Protein AF-A0A2T1CS08-F1 (afdb_monomer)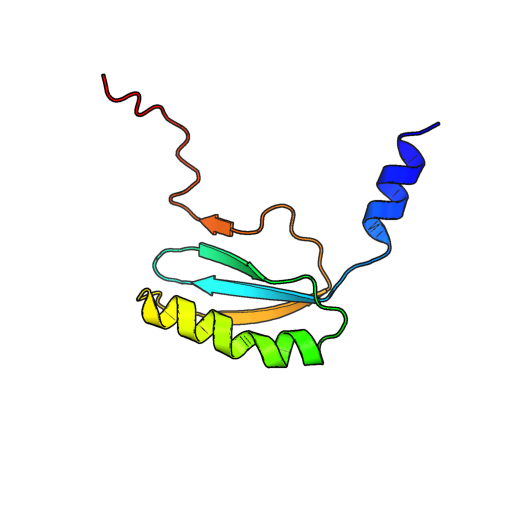

Foldseek 3Di:
DPPPVVVVVVPDDQAKWKWKAFPVQGKTATDDRDRDPVVRVVCVVVVVVVCVVVVTHPIDIDIDRDDDPDRMDGPVVPDPDDDPPD

Secondary structure (DSSP, 8-state):
--HHHHHHHTTS--EEEEEEEETBTTEEEEEEEESSHHHHHHHHHHHHHHHHHTT-BS-EEEEEEE--S-SEEETTT---------

Nearest PDB structures (foldseek):
  5ig9-assembly1_B  TM=3.213E-01  e=7.659E+00  Microcystis aeruginosa MRC

Structure (mmCIF, N/CA/C/O backbone):
data_AF-A0A2T1CS08-F1
#
_entry.id   AF-A0A2T1CS08-F1
#
loop_
_atom_site.group_PDB
_atom_site.id
_atom_site.type_symbol
_atom_site.label_atom_id
_atom_site.label_alt_id
_atom_site.label_comp_id
_atom_site.label_asym_id
_atom_site.label_entity_id
_atom_site.label_seq_id
_atom_site.pdbx_PDB_ins_code
_atom_site.Cartn_x
_atom_site.Cartn_y
_atom_site.Cartn_z
_atom_site.occupancy
_atom_site.B_iso_or_equiv
_atom_site.auth_seq_id
_atom_site.auth_comp_id
_atom_site.auth_asym_id
_atom_site.auth_atom_id
_atom_site.pdbx_PDB_model_num
ATOM 1 N N . MET A 1 1 ? -12.898 -9.807 -35.050 1.00 50.16 1 MET A N 1
ATOM 2 C CA . MET A 1 1 ? -11.670 -10.296 -34.378 1.00 50.16 1 MET A CA 1
ATOM 3 C C . MET A 1 1 ? -10.923 -9.169 -33.644 1.00 50.16 1 MET A C 1
ATOM 5 O O . MET A 1 1 ? -9.719 -9.043 -33.798 1.00 50.16 1 MET A O 1
ATOM 9 N N . LYS A 1 2 ? -11.608 -8.324 -32.856 1.00 53.50 2 LYS A N 1
ATOM 10 C CA . LYS A 1 2 ? -10.961 -7.246 -32.075 1.00 53.50 2 LYS A CA 1
ATOM 11 C C . LYS A 1 2 ? -11.049 -7.455 -30.560 1.00 53.50 2 LYS A C 1
ATOM 13 O O . LYS A 1 2 ? -10.282 -6.845 -29.843 1.00 53.50 2 LYS A O 1
ATOM 18 N N . ASN A 1 3 ? -11.910 -8.361 -30.095 1.00 56.69 3 ASN A N 1
ATOM 19 C CA . ASN A 1 3 ? -12.226 -8.488 -28.669 1.00 56.69 3 ASN A CA 1
ATOM 20 C C . ASN A 1 3 ? -11.377 -9.564 -27.970 1.00 56.69 3 ASN A C 1
ATOM 22 O O . ASN A 1 3 ? -11.157 -9.489 -26.773 1.00 56.69 3 ASN A O 1
ATOM 26 N N . PHE A 1 4 ? -10.864 -10.548 -28.715 1.00 60.47 4 PHE A N 1
ATOM 27 C CA . PHE A 1 4 ? -10.075 -11.645 -28.141 1.00 60.47 4 PHE A CA 1
ATOM 28 C C . PHE A 1 4 ? -8.628 -11.233 -27.824 1.00 60.47 4 PHE A C 1
ATOM 30 O O . PHE A 1 4 ? -8.079 -11.625 -26.801 1.00 60.47 4 PHE A O 1
ATOM 37 N N . LEU A 1 5 ? -8.023 -10.395 -28.675 1.00 61.50 5 LEU A N 1
ATOM 38 C CA . LEU A 1 5 ? -6.666 -9.888 -28.452 1.00 61.50 5 LEU A CA 1
ATOM 39 C C . LEU A 1 5 ? -6.620 -8.937 -27.249 1.00 61.50 5 LEU A C 1
ATOM 41 O O . LEU A 1 5 ? -5.695 -9.022 -26.451 1.00 61.50 5 LEU A O 1
ATOM 45 N N . THR A 1 6 ? -7.635 -8.088 -27.070 1.00 58.56 6 THR A N 1
ATOM 46 C CA . THR A 1 6 ? -7.707 -7.146 -25.942 1.00 58.56 6 THR A CA 1
ATOM 47 C C . THR A 1 6 ? -7.768 -7.861 -24.591 1.00 58.56 6 THR A C 1
ATOM 49 O O . THR A 1 6 ? -7.088 -7.451 -23.655 1.00 58.56 6 THR A O 1
ATOM 52 N N . GLU A 1 7 ? -8.510 -8.967 -24.501 1.00 58.22 7 GLU A N 1
ATOM 53 C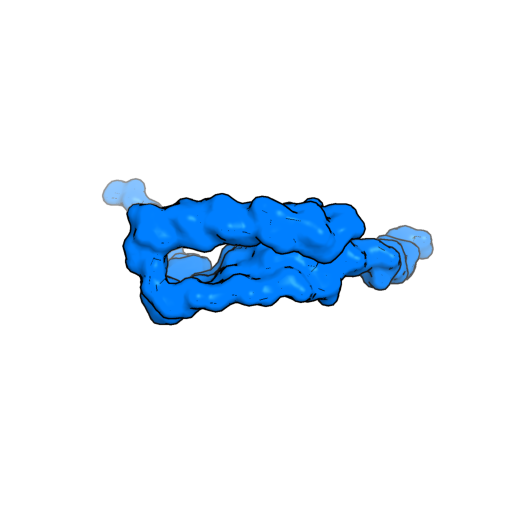 CA . GLU A 1 7 ? -8.572 -9.794 -23.288 1.00 58.22 7 GLU A CA 1
ATOM 54 C C . GLU A 1 7 ? -7.276 -10.596 -23.050 1.00 58.22 7 GLU A C 1
ATOM 56 O O . GLU A 1 7 ? -6.887 -10.814 -21.905 1.00 58.22 7 GLU A O 1
ATOM 61 N N . LEU A 1 8 ? -6.539 -10.971 -24.105 1.00 57.19 8 LEU A N 1
ATOM 62 C CA . LEU A 1 8 ? -5.217 -11.597 -23.959 1.00 57.19 8 LEU A CA 1
ATOM 63 C C . LEU A 1 8 ? -4.143 -10.604 -23.480 1.00 57.19 8 LEU A C 1
ATOM 65 O O . LEU A 1 8 ? -3.336 -10.952 -22.621 1.00 57.19 8 LEU A O 1
ATOM 69 N N . PHE A 1 9 ? -4.137 -9.366 -23.990 1.00 55.09 9 PHE A N 1
ATOM 70 C CA . PHE A 1 9 ? -3.154 -8.342 -23.604 1.00 55.09 9 PHE A CA 1
ATOM 71 C C . PHE A 1 9 ? -3.400 -7.736 -22.219 1.00 55.09 9 PHE A C 1
ATOM 73 O O . PHE A 1 9 ? -2.441 -7.279 -21.598 1.00 55.09 9 PHE A O 1
ATOM 80 N N . LYS A 1 10 ? -4.632 -7.795 -21.688 1.00 54.53 10 LYS A N 1
ATOM 81 C CA . LYS A 1 10 ? -4.906 -7.464 -20.276 1.00 54.53 10 LYS A CA 1
ATOM 82 C C . LYS A 1 10 ? -4.036 -8.276 -19.307 1.00 54.53 10 LYS A C 1
ATOM 84 O O . LYS A 1 10 ? -3.685 -7.778 -18.251 1.00 54.53 10 LYS A O 1
ATOM 89 N N . ASN A 1 11 ? -3.634 -9.491 -19.681 1.00 53.31 11 ASN A N 1
ATOM 90 C CA . ASN A 1 11 ? -3.005 -10.447 -18.768 1.00 53.31 11 ASN A CA 1
ATOM 91 C C . ASN A 1 11 ? -1.465 -10.466 -18.780 1.00 53.31 11 ASN A C 1
ATOM 93 O O . ASN A 1 11 ? -0.874 -11.277 -18.071 1.00 53.31 11 ASN A O 1
ATOM 97 N N . ILE A 1 12 ? -0.787 -9.625 -19.575 1.00 60.12 12 ILE A N 1
ATOM 98 C CA . ILE A 1 12 ? 0.652 -9.830 -19.854 1.00 60.12 12 ILE A CA 1
ATOM 99 C C . ILE A 1 12 ? 1.583 -8.874 -19.087 1.00 60.12 12 ILE A C 1
ATOM 101 O O . ILE A 1 12 ? 2.775 -9.154 -18.978 1.00 60.12 12 ILE A O 1
ATOM 105 N N . VAL A 1 13 ? 1.081 -7.809 -18.451 1.00 62.91 13 VAL A N 1
ATOM 106 C CA . VAL A 1 13 ? 1.939 -6.923 -17.640 1.00 62.91 13 VAL A CA 1
ATOM 107 C C . VAL A 1 13 ? 1.343 -6.701 -16.252 1.00 62.91 13 VAL A C 1
ATOM 109 O O . VAL A 1 13 ? 0.794 -5.644 -15.950 1.00 62.91 13 VAL A O 1
ATOM 112 N N . GLN A 1 14 ? 1.465 -7.709 -15.382 1.00 68.75 14 GLN A N 1
ATOM 113 C CA . GLN A 1 14 ? 1.267 -7.495 -13.947 1.00 68.75 14 GLN A CA 1
ATOM 114 C C . GLN A 1 14 ? 2.408 -6.621 -13.418 1.00 68.75 14 GLN A C 1
ATOM 116 O O . GLN A 1 14 ? 3.558 -7.059 -13.326 1.00 68.75 14 GLN A O 1
ATOM 121 N N . GLN A 1 15 ? 2.073 -5.376 -13.099 1.00 90.56 15 GLN A N 1
ATOM 122 C CA . GLN A 1 15 ? 2.977 -4.416 -12.473 1.00 90.56 15 GLN A CA 1
ATOM 123 C C . GLN A 1 15 ? 2.926 -4.575 -10.952 1.00 90.56 15 GLN A C 1
ATOM 125 O O . GLN A 1 15 ? 2.062 -5.274 -10.415 1.00 90.56 15 GLN A O 1
ATOM 130 N N . TYR A 1 16 ? 3.879 -3.968 -10.254 1.00 95.88 16 TYR A N 1
ATOM 131 C CA . TYR A 1 16 ? 3.850 -3.957 -8.798 1.00 95.88 16 TYR A CA 1
ATOM 132 C C . TYR A 1 16 ? 2.853 -2.909 -8.316 1.00 95.88 16 TYR A C 1
ATOM 134 O O . TYR A 1 16 ? 2.861 -1.778 -8.788 1.00 95.88 16 TYR A O 1
ATOM 142 N N . TRP A 1 17 ? 2.015 -3.290 -7.366 1.00 97.62 17 TRP A N 1
ATOM 143 C CA . TRP A 1 17 ? 1.090 -2.408 -6.671 1.00 97.62 17 TRP A CA 1
ATOM 144 C C . TRP A 1 17 ? 1.302 -2.563 -5.173 1.00 97.62 17 TRP A C 1
ATOM 146 O O . TRP A 1 17 ? 1.659 -3.646 -4.702 1.00 97.62 17 TRP A O 1
ATOM 156 N N . ILE A 1 18 ? 1.078 -1.482 -4.441 1.00 98.31 18 ILE A N 1
ATOM 157 C CA . ILE A 1 18 ? 1.038 -1.477 -2.983 1.00 98.31 18 ILE A CA 1
ATOM 158 C C . ILE A 1 18 ? -0.435 -1.586 -2.604 1.00 98.31 18 ILE A C 1
ATOM 160 O O . ILE A 1 18 ? -1.204 -0.670 -2.882 1.00 98.31 18 ILE A O 1
ATOM 164 N N . GLU A 1 19 ? -0.836 -2.710 -2.023 1.00 98.12 19 GLU A N 1
ATOM 165 C CA . GLU A 1 19 ? -2.127 -2.829 -1.352 1.00 98.12 19 GLU A CA 1
ATOM 166 C C . GLU A 1 19 ? -1.974 -2.321 0.076 1.00 98.12 19 GLU A C 1
ATOM 168 O O . GLU A 1 19 ? -1.131 -2.824 0.818 1.00 98.12 19 GLU A O 1
ATOM 173 N N . VAL A 1 20 ? -2.787 -1.343 0.460 1.00 98.19 20 VAL A N 1
ATOM 174 C CA . VAL A 1 20 ? -2.838 -0.815 1.819 1.00 98.19 20 VAL A CA 1
ATOM 175 C C . VAL A 1 20 ? -4.230 -1.035 2.387 1.00 98.19 20 VAL A C 1
ATOM 177 O O . VAL A 1 20 ? -5.209 -0.552 1.830 1.00 98.19 20 VAL A O 1
ATOM 180 N N . THR A 1 21 ? -4.332 -1.757 3.499 1.00 98.06 21 THR A N 1
ATOM 181 C CA . THR A 1 21 ? -5.599 -1.974 4.208 1.00 98.06 21 THR A CA 1
ATOM 182 C C . THR A 1 21 ? -5.637 -1.165 5.490 1.00 98.06 21 THR A C 1
ATOM 184 O O . THR A 1 21 ? -4.658 -1.177 6.239 1.00 98.06 21 THR A O 1
ATOM 187 N N . THR A 1 22 ? -6.771 -0.546 5.790 1.00 97.94 22 THR A N 1
ATOM 188 C CA . THR A 1 22 ? -7.028 0.174 7.042 1.00 97.94 22 THR A CA 1
ATOM 189 C C . THR A 1 22 ? -8.141 -0.518 7.824 1.00 97.94 22 THR A C 1
ATOM 191 O O . THR A 1 22 ? -9.098 -1.027 7.251 1.00 97.94 22 THR A O 1
ATOM 194 N N . ALA A 1 23 ? -8.032 -0.551 9.152 1.00 96.62 23 ALA A N 1
ATOM 195 C CA . ALA A 1 23 ? -9.076 -1.071 10.034 1.00 96.62 23 ALA A CA 1
ATOM 196 C C . ALA A 1 23 ? -10.156 -0.022 10.346 1.00 96.62 23 ALA A C 1
ATOM 198 O O . ALA A 1 23 ? -11.311 -0.377 10.585 1.00 96.62 23 ALA A O 1
ATOM 199 N N . LYS A 1 24 ? -9.790 1.268 10.383 1.00 95.19 24 LYS A N 1
ATOM 200 C CA . LYS A 1 24 ? -10.739 2.367 10.600 1.00 95.19 24 LYS A CA 1
ATOM 201 C C . LYS A 1 24 ? -10.283 3.649 9.881 1.00 95.19 24 LYS A C 1
ATOM 203 O O . LYS A 1 24 ? -9.223 4.147 10.244 1.00 95.19 24 LYS A O 1
ATOM 208 N N . PRO A 1 25 ? -11.066 4.194 8.930 1.00 94.50 25 PRO A N 1
ATOM 209 C CA . PRO A 1 25 ? -12.186 3.519 8.256 1.00 94.50 25 PRO A CA 1
ATOM 210 C C . PRO A 1 25 ? -11.736 2.189 7.622 1.00 94.50 25 PRO A C 1
ATOM 212 O O . PRO A 1 25 ? -10.542 1.983 7.424 1.00 94.50 25 PRO A O 1
ATOM 215 N N . ASN A 1 26 ? -12.663 1.263 7.368 1.00 95.69 26 ASN A N 1
ATOM 216 C CA . ASN A 1 26 ? -12.339 0.007 6.687 1.00 95.69 26 ASN A CA 1
ATOM 217 C C . ASN A 1 26 ? -12.220 0.268 5.183 1.00 95.69 26 ASN A C 1
ATOM 219 O O . ASN A 1 26 ? -13.230 0.488 4.507 1.00 95.69 26 ASN A O 1
ATOM 223 N N . CYS A 1 27 ? -10.983 0.294 4.694 1.00 96.50 27 CYS A N 1
ATOM 224 C CA . CYS A 1 27 ? -10.666 0.586 3.305 1.00 96.50 27 CYS A CA 1
ATOM 225 C C . CYS A 1 27 ? -9.525 -0.308 2.812 1.00 96.50 27 CYS A C 1
ATOM 227 O O . CYS A 1 27 ? -8.646 -0.717 3.575 1.00 96.50 27 CYS A O 1
ATOM 229 N N . VAL A 1 28 ? -9.513 -0.546 1.505 1.00 97.56 28 VAL A N 1
ATOM 230 C CA . VAL A 1 28 ? -8.396 -1.119 0.757 1.00 97.56 28 VAL A CA 1
ATOM 231 C C . VAL A 1 28 ? -8.014 -0.136 -0.341 1.00 97.56 28 VAL A C 1
ATOM 233 O O . VAL A 1 28 ? -8.852 0.233 -1.163 1.00 97.56 28 VAL A O 1
ATOM 236 N N . TYR A 1 29 ? -6.750 0.267 -0.360 1.00 97.44 29 TYR A N 1
ATOM 237 C CA . TYR A 1 29 ? -6.169 1.164 -1.351 1.00 97.44 29 TYR A CA 1
ATOM 238 C C . TYR A 1 29 ? -5.137 0.417 -2.191 1.00 97.44 29 TYR A C 1
ATOM 240 O O . TYR A 1 29 ? -4.345 -0.356 -1.657 1.00 97.44 29 TYR A O 1
ATOM 248 N N . TYR A 1 30 ? -5.107 0.681 -3.494 1.00 97.62 30 TYR A N 1
ATOM 249 C CA . TYR A 1 30 ? -4.077 0.189 -4.401 1.00 97.62 30 TYR A CA 1
ATOM 250 C C . TYR A 1 30 ? -3.301 1.357 -5.010 1.00 97.62 30 TYR A C 1
ATOM 252 O O . TYR A 1 30 ? -3.833 2.106 -5.829 1.00 97.62 30 TYR A O 1
ATOM 260 N N . PHE A 1 31 ? -2.017 1.471 -4.670 1.00 97.25 31 PHE A N 1
ATOM 261 C CA . PHE A 1 31 ? -1.123 2.499 -5.209 1.00 97.25 31 PHE A CA 1
ATOM 262 C C . PHE A 1 31 ? -0.159 1.912 -6.241 1.00 97.25 31 PHE A C 1
ATOM 264 O O . PHE A 1 31 ? 0.454 0.865 -6.011 1.00 97.25 31 PHE A O 1
ATOM 271 N N . GLY A 1 32 ? -0.029 2.579 -7.388 1.00 94.62 32 GLY A N 1
ATOM 272 C CA . GLY A 1 32 ? 0.788 2.125 -8.510 1.00 94.62 32 GLY A CA 1
ATOM 273 C C . GLY A 1 32 ? 0.216 2.552 -9.869 1.00 94.62 32 GLY A C 1
ATOM 274 O O . GLY A 1 32 ? -0.578 3.493 -9.932 1.00 94.62 32 GLY A O 1
ATOM 275 N N . PRO A 1 33 ? 0.600 1.866 -10.961 1.00 95.00 33 PRO A N 1
ATOM 276 C CA . PRO A 1 33 ? 1.540 0.746 -10.997 1.00 95.00 33 PRO A CA 1
ATOM 277 C C . PRO A 1 33 ? 3.013 1.181 -10.886 1.00 95.00 33 PRO A C 1
ATOM 279 O O . PRO A 1 33 ? 3.396 2.244 -11.363 1.00 95.00 33 PRO A O 1
ATOM 282 N N . PHE A 1 34 ? 3.852 0.309 -10.327 1.00 95.56 34 PHE A N 1
ATOM 283 C CA . PHE A 1 34 ? 5.308 0.453 -10.264 1.00 95.56 34 PHE A CA 1
ATOM 284 C C . PHE A 1 34 ? 6.008 -0.569 -11.159 1.00 95.56 34 PHE A C 1
ATOM 286 O O . PHE A 1 34 ? 5.581 -1.725 -11.287 1.00 95.56 34 PHE A O 1
ATOM 293 N N . SER A 1 35 ? 7.143 -0.165 -11.729 1.00 93.31 35 SER A N 1
ATOM 294 C CA . SER A 1 35 ? 7.930 -1.021 -12.622 1.00 93.31 35 SER A CA 1
ATOM 295 C C . SER A 1 35 ? 8.679 -2.106 -11.850 1.00 93.31 35 SER A C 1
ATOM 297 O O . SER A 1 35 ? 8.901 -3.206 -12.359 1.00 93.31 35 SER A O 1
ATOM 299 N N . THR A 1 36 ? 9.073 -1.820 -10.604 1.00 95.00 36 THR A N 1
ATOM 300 C CA . THR A 1 36 ? 9.821 -2.762 -9.761 1.00 95.00 36 THR A CA 1
ATOM 301 C C . THR A 1 36 ? 9.293 -2.815 -8.330 1.00 95.00 36 THR A C 1
ATOM 303 O O . THR A 1 36 ? 8.777 -1.836 -7.801 1.00 95.00 36 THR A O 1
ATOM 306 N N . TYR A 1 37 ? 9.512 -3.952 -7.662 1.00 96.12 37 TYR A N 1
ATOM 307 C CA . TYR A 1 37 ? 9.221 -4.109 -6.234 1.00 96.12 37 TYR A CA 1
ATOM 308 C C . TYR A 1 37 ? 9.932 -3.051 -5.378 1.00 96.12 37 TYR A C 1
ATOM 310 O O . TYR A 1 37 ? 9.365 -2.531 -4.425 1.00 96.12 37 TYR A O 1
ATOM 318 N N . LYS A 1 38 ? 11.185 -2.725 -5.725 1.00 97.75 38 LYS A N 1
ATOM 319 C CA . LYS A 1 38 ? 12.003 -1.754 -4.988 1.00 97.75 38 LYS A CA 1
ATOM 320 C C . LYS A 1 38 ? 11.427 -0.342 -5.079 1.00 97.75 38 LYS A C 1
ATOM 322 O O . LYS A 1 38 ? 11.438 0.367 -4.084 1.00 97.75 38 LYS A O 1
ATOM 327 N N . GLU A 1 39 ? 10.949 0.048 -6.256 1.00 97.88 39 GLU A N 1
ATOM 328 C CA . GLU A 1 39 ? 10.292 1.338 -6.476 1.00 97.88 39 GLU A CA 1
ATOM 329 C C . GLU A 1 39 ? 9.017 1.450 -5.631 1.00 97.88 39 GLU A C 1
ATOM 331 O O . GLU A 1 39 ? 8.876 2.407 -4.876 1.00 97.88 39 GLU A O 1
ATOM 336 N N . ALA A 1 40 ? 8.167 0.417 -5.658 1.00 97.94 40 ALA A N 1
ATOM 337 C CA . ALA A 1 40 ? 6.977 0.346 -4.814 1.00 97.94 40 ALA A CA 1
ATOM 338 C C . ALA A 1 40 ? 7.329 0.436 -3.319 1.00 97.94 40 ALA A C 1
ATOM 340 O O . ALA A 1 40 ? 6.761 1.243 -2.594 1.00 97.94 40 ALA A O 1
ATOM 341 N N . LYS A 1 41 ? 8.327 -0.328 -2.854 1.00 98.19 41 LYS A N 1
ATOM 342 C CA . LYS A 1 41 ? 8.771 -0.281 -1.452 1.00 98.19 41 LYS A CA 1
ATOM 343 C C . LYS A 1 41 ? 9.402 1.045 -1.036 1.00 98.19 41 LYS A C 1
ATOM 345 O O . LYS A 1 41 ? 9.347 1.376 0.140 1.00 98.19 41 LYS A O 1
ATOM 350 N N . LEU A 1 42 ? 10.005 1.785 -1.964 1.00 98.50 42 LEU A N 1
ATOM 351 C CA . LEU A 1 42 ? 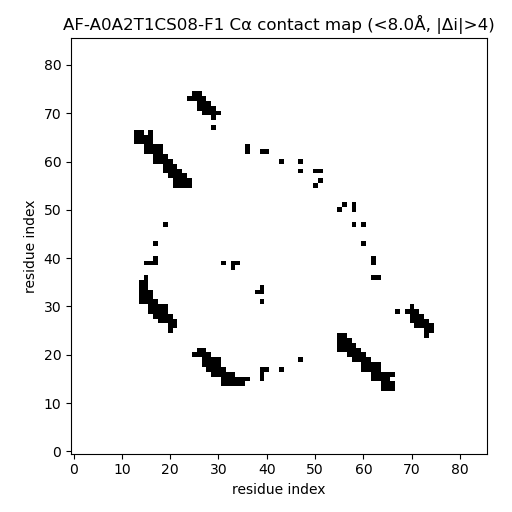10.543 3.113 -1.679 1.00 98.50 42 LEU A CA 1
ATOM 352 C C . LEU A 1 42 ? 9.426 4.158 -1.545 1.00 98.50 42 LEU A C 1
ATOM 354 O O . LEU A 1 42 ? 9.569 5.082 -0.754 1.00 98.50 42 LEU A O 1
ATOM 358 N N . ALA A 1 43 ? 8.335 4.005 -2.301 1.00 98.12 43 ALA A N 1
ATOM 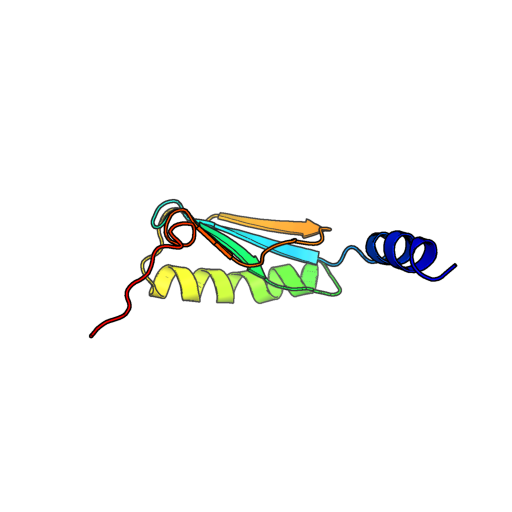359 C CA . ALA A 1 43 ? 7.172 4.891 -2.246 1.00 98.12 43 ALA A CA 1
ATOM 360 C C . ALA A 1 43 ? 6.201 4.558 -1.094 1.00 98.12 43 ALA A C 1
ATOM 362 O O . ALA A 1 43 ? 5.529 5.453 -0.595 1.00 98.12 43 ALA A O 1
ATOM 363 N N . GLU A 1 44 ? 6.146 3.292 -0.658 1.00 98.25 44 GLU A N 1
ATOM 364 C CA . GLU A 1 44 ? 5.239 2.783 0.388 1.00 98.25 44 GLU A CA 1
ATOM 365 C C . GLU A 1 44 ? 5.145 3.653 1.653 1.00 98.25 44 GLU A C 1
ATOM 367 O O . GLU A 1 44 ? 4.015 3.934 2.053 1.00 98.25 44 GLU A O 1
ATOM 372 N N . PRO A 1 45 ? 6.251 4.132 2.260 1.00 98.38 45 PRO A N 1
ATOM 373 C CA . PRO A 1 45 ? 6.165 4.951 3.467 1.00 98.38 45 PRO A CA 1
ATOM 374 C C . PRO A 1 45 ? 5.353 6.237 3.281 1.00 98.38 45 PRO A C 1
ATOM 376 O O . PRO A 1 45 ? 4.598 6.587 4.176 1.00 98.38 45 PRO A O 1
ATOM 379 N N . GLY A 1 46 ? 5.432 6.890 2.115 1.00 98.19 46 GLY A N 1
ATOM 380 C CA . GLY A 1 46 ? 4.690 8.131 1.861 1.00 98.19 46 GLY A CA 1
ATOM 381 C C . GLY A 1 46 ? 3.175 7.925 1.882 1.00 98.19 46 GLY A C 1
ATOM 382 O O . GLY A 1 46 ? 2.454 8.699 2.497 1.00 98.19 46 GLY A O 1
ATOM 383 N N . PHE A 1 47 ? 2.687 6.824 1.300 1.00 97.56 47 PHE A N 1
ATOM 384 C CA . PHE A 1 47 ? 1.257 6.498 1.348 1.00 97.56 47 PHE A CA 1
ATOM 385 C C . PHE A 1 47 ? 0.781 6.138 2.758 1.00 97.56 47 PHE A C 1
ATOM 387 O O . PHE A 1 47 ? -0.364 6.409 3.113 1.00 97.56 47 PHE A O 1
ATOM 394 N N . ILE A 1 48 ? 1.643 5.500 3.557 1.00 97.88 48 ILE A N 1
ATOM 395 C CA . ILE A 1 48 ? 1.333 5.195 4.957 1.00 97.88 48 ILE A CA 1
ATOM 396 C C . ILE A 1 48 ? 1.257 6.495 5.764 1.00 97.88 48 ILE A C 1
ATOM 398 O O . ILE A 1 48 ? 0.276 6.687 6.474 1.00 97.88 48 ILE A O 1
ATOM 402 N N . GLU A 1 49 ? 2.239 7.387 5.619 1.00 98.19 49 GLU A N 1
ATOM 403 C CA . GLU A 1 49 ? 2.286 8.686 6.306 1.00 98.19 49 GLU A CA 1
ATOM 404 C C . GLU A 1 49 ? 1.048 9.539 5.996 1.00 98.19 49 GLU A C 1
ATOM 406 O O . GLU A 1 49 ? 0.439 10.094 6.914 1.00 98.19 49 GLU A O 1
ATOM 411 N N . ASP A 1 50 ? 0.627 9.590 4.729 1.00 97.81 50 ASP A N 1
ATOM 412 C CA . ASP A 1 50 ? -0.586 10.301 4.320 1.00 97.81 50 ASP A CA 1
ATOM 413 C C . ASP A 1 50 ? -1.828 9.730 5.032 1.00 97.81 50 ASP A C 1
ATOM 415 O O . ASP A 1 50 ? -2.580 10.478 5.661 1.00 97.81 50 ASP A O 1
ATOM 419 N N . LEU A 1 51 ? -2.010 8.404 5.032 1.00 97.19 51 LEU A N 1
ATOM 420 C CA . LEU A 1 51 ? -3.144 7.746 5.699 1.00 97.19 51 LEU A CA 1
ATOM 421 C C . LEU A 1 51 ? -3.116 7.917 7.227 1.00 97.19 51 LEU A C 1
ATOM 423 O O . LEU A 1 51 ? -4.162 8.108 7.852 1.00 97.19 51 LEU A O 1
ATOM 427 N N . GLU A 1 52 ? -1.936 7.870 7.845 1.00 97.31 52 GLU A N 1
ATOM 428 C CA . GLU A 1 52 ? -1.768 8.162 9.272 1.00 97.31 52 GLU A CA 1
ATOM 429 C C . GLU A 1 52 ? -2.161 9.612 9.587 1.00 97.31 52 GLU A C 1
ATOM 431 O O . GLU A 1 52 ? -2.856 9.857 10.577 1.00 97.31 52 GLU A O 1
ATOM 436 N N . SER A 1 53 ? -1.792 10.566 8.724 1.00 97.81 53 SER A N 1
ATOM 437 C CA . SER A 1 53 ? -2.160 11.981 8.870 1.00 97.81 53 SER A CA 1
ATOM 438 C C . SER A 1 53 ? -3.672 12.225 8.760 1.00 97.81 53 SER A C 1
ATOM 440 O O . SER A 1 53 ? -4.215 13.117 9.417 1.00 97.81 53 SER A O 1
ATOM 442 N N . GLU A 1 54 ? -4.373 11.372 8.012 1.00 95.75 54 GLU A N 1
ATOM 443 C CA . GLU A 1 54 ? -5.834 11.345 7.897 1.00 95.75 54 GLU A CA 1
ATOM 444 C C . GLU A 1 54 ? -6.523 10.603 9.060 1.00 95.75 54 GLU A C 1
ATOM 446 O O . GLU A 1 54 ? -7.748 10.474 9.091 1.00 95.75 54 GLU A O 1
ATOM 451 N N . ASN A 1 55 ? -5.763 10.179 10.075 1.00 96.44 55 ASN A N 1
ATOM 452 C CA . ASN A 1 55 ? -6.216 9.406 11.235 1.00 96.44 55 ASN A CA 1
ATOM 453 C C . ASN A 1 55 ? -6.725 7.996 10.891 1.00 96.44 55 ASN A C 1
ATOM 455 O O . ASN A 1 55 ? -7.524 7.428 11.650 1.00 96.44 55 ASN A O 1
ATOM 459 N N . ALA A 1 56 ? -6.264 7.401 9.785 1.00 96.88 56 ALA A N 1
ATOM 460 C CA . ALA A 1 56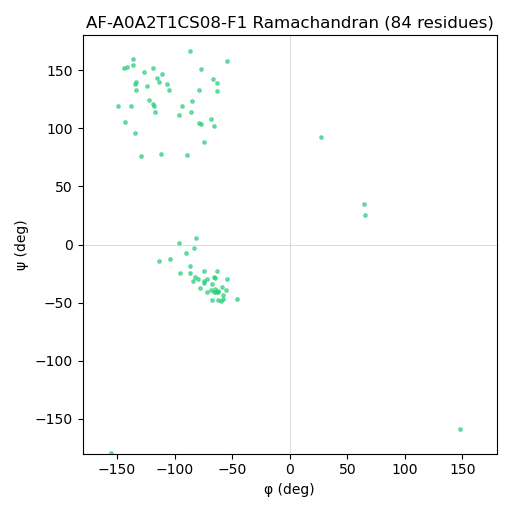 ? -6.536 5.998 9.513 1.00 96.88 56 ALA A CA 1
ATOM 461 C C . ALA A 1 56 ? -5.830 5.103 10.546 1.00 96.88 56 ALA A C 1
ATOM 463 O O . ALA A 1 56 ? -4.713 5.363 10.991 1.00 96.88 56 ALA A O 1
ATOM 464 N N . GLN A 1 57 ? -6.494 4.024 10.953 1.00 97.19 57 GLN A N 1
ATOM 465 C CA . GLN A 1 57 ? -6.012 3.117 11.995 1.00 97.19 57 GLN A CA 1
ATOM 466 C C . GLN A 1 57 ? -5.815 1.708 11.454 1.00 97.19 57 GLN A C 1
ATOM 468 O O . GLN A 1 57 ? -6.535 1.271 10.557 1.00 97.19 57 GLN A O 1
ATOM 473 N N . GLY A 1 58 ? -4.884 0.962 12.054 1.00 97.50 58 GLY A N 1
ATOM 474 C CA . GLY A 1 58 ? -4.634 -0.438 11.702 1.00 97.50 58 GLY A CA 1
ATOM 475 C C . GLY A 1 58 ? -4.115 -0.626 10.276 1.00 97.50 58 GLY A C 1
ATOM 476 O O . GLY A 1 58 ? -4.485 -1.606 9.632 1.00 97.50 58 GLY A O 1
ATOM 477 N N . ILE A 1 59 ? -3.300 0.319 9.794 1.00 98.12 59 ILE A N 1
ATOM 478 C CA . ILE A 1 59 ? -2.712 0.316 8.452 1.00 98.12 59 ILE A CA 1
ATOM 479 C C . ILE A 1 59 ? -1.791 -0.900 8.283 1.00 98.12 59 ILE A C 1
ATOM 481 O O . ILE A 1 59 ? -0.942 -1.184 9.130 1.00 98.12 59 ILE A O 1
ATOM 485 N N . LYS A 1 60 ? -1.951 -1.618 7.173 1.00 98.25 60 LYS A N 1
ATOM 486 C CA . LYS A 1 60 ? -1.040 -2.676 6.719 1.00 98.25 60 LYS A CA 1
ATOM 487 C C . LYS A 1 60 ? -0.777 -2.481 5.240 1.00 98.25 60 LYS A C 1
ATOM 489 O O . LYS A 1 60 ? -1.724 -2.223 4.510 1.00 98.25 60 LYS A O 1
ATOM 494 N N . ALA A 1 61 ? 0.469 -2.649 4.814 1.00 97.75 61 ALA A N 1
ATOM 495 C CA . ALA A 1 61 ? 0.863 -2.514 3.419 1.00 97.75 61 ALA A CA 1
ATOM 496 C C . ALA A 1 61 ? 1.550 -3.787 2.910 1.00 97.75 61 ALA A C 1
ATOM 498 O O . ALA A 1 61 ? 2.420 -4.352 3.578 1.00 97.75 61 ALA A O 1
ATOM 499 N N . GLU A 1 62 ? 1.187 -4.218 1.706 1.00 98.19 62 GLU A N 1
ATOM 500 C CA . GLU A 1 62 ? 1.823 -5.320 0.992 1.00 98.19 62 GLU A CA 1
ATOM 501 C C . GLU A 1 62 ? 2.100 -4.924 -0.460 1.00 98.19 62 GLU A C 1
ATOM 503 O O . GLU A 1 62 ? 1.227 -4.430 -1.170 1.00 98.19 62 GLU A O 1
ATOM 508 N N . VAL A 1 63 ? 3.319 -5.192 -0.936 1.00 97.69 63 VAL A N 1
ATOM 509 C CA . VAL A 1 63 ? 3.661 -5.018 -2.351 1.00 97.69 63 VAL A CA 1
ATOM 510 C C . VAL A 1 63 ? 3.464 -6.337 -3.076 1.00 97.69 63 VAL A C 1
ATOM 512 O O . VAL A 1 63 ? 4.167 -7.310 -2.797 1.00 97.69 63 VAL A O 1
ATOM 515 N N . LYS A 1 64 ? 2.576 -6.354 -4.070 1.00 95.06 64 LYS A N 1
ATOM 516 C CA . LYS A 1 64 ? 2.272 -7.547 -4.868 1.00 95.06 64 LYS A CA 1
ATOM 517 C C . LYS A 1 64 ? 2.191 -7.240 -6.357 1.00 95.06 64 LYS A C 1
ATOM 519 O O . LYS A 1 64 ? 2.016 -6.098 -6.773 1.00 95.06 64 LYS A O 1
ATOM 524 N N . ARG A 1 65 ? 2.343 -8.278 -7.182 1.00 93.81 65 ARG A N 1
ATOM 525 C CA . ARG A 1 65 ? 2.050 -8.195 -8.617 1.00 93.81 65 ARG A CA 1
ATOM 526 C C . ARG A 1 65 ? 0.572 -8.472 -8.828 1.00 93.81 65 ARG A C 1
ATOM 528 O O . ARG A 1 65 ? 0.115 -9.582 -8.572 1.00 93.81 65 ARG A O 1
ATOM 535 N N . CYS A 1 66 ? -0.169 -7.470 -9.274 1.00 91.31 66 CYS A N 1
ATOM 536 C CA . CYS A 1 66 ? -1.593 -7.605 -9.555 1.00 91.31 66 CYS A CA 1
ATOM 537 C C . CYS A 1 66 ? -2.054 -6.562 -10.582 1.00 91.31 66 CYS A C 1
ATOM 539 O O . CYS A 1 66 ? -1.264 -5.770 -11.100 1.00 91.31 66 CYS A O 1
ATOM 541 N N . GLN A 1 67 ? -3.345 -6.602 -10.896 1.00 89.75 67 GLN A N 1
ATOM 542 C CA . GLN A 1 67 ? -4.040 -5.564 -11.642 1.00 89.75 67 GLN A CA 1
ATOM 543 C C . GLN A 1 67 ? -5.359 -5.281 -10.910 1.00 89.75 67 GLN A C 1
ATOM 545 O O . GLN A 1 67 ? -6.317 -6.042 -11.085 1.00 89.75 67 GLN A O 1
ATOM 550 N N . PRO A 1 68 ? -5.401 -4.258 -10.041 1.00 90.38 68 PRO A N 1
ATOM 551 C CA . PRO A 1 68 ? -6.620 -3.920 -9.320 1.00 90.38 68 PRO A CA 1
ATOM 552 C C . PRO A 1 68 ? -7.713 -3.491 -10.306 1.00 90.38 68 PRO A C 1
ATOM 554 O O . PRO A 1 68 ? -7.439 -2.792 -11.281 1.00 90.38 68 PRO A O 1
ATOM 557 N N . GLN A 1 69 ? -8.947 -3.940 -10.064 1.00 90.06 69 GLN A N 1
ATOM 558 C CA . GLN A 1 69 ? -10.121 -3.469 -10.814 1.00 90.06 69 GLN A CA 1
ATOM 559 C C . GLN A 1 69 ? -10.607 -2.113 -10.287 1.00 90.06 69 GLN A C 1
ATOM 561 O O . GLN A 1 69 ? -11.109 -1.297 -11.053 1.00 90.06 69 GLN A O 1
ATOM 566 N N . GLU A 1 70 ? -10.397 -1.867 -8.994 1.00 92.62 70 GLU A N 1
ATOM 567 C CA . GLU A 1 70 ? -10.738 -0.639 -8.282 1.00 92.62 70 GLU A CA 1
ATOM 568 C 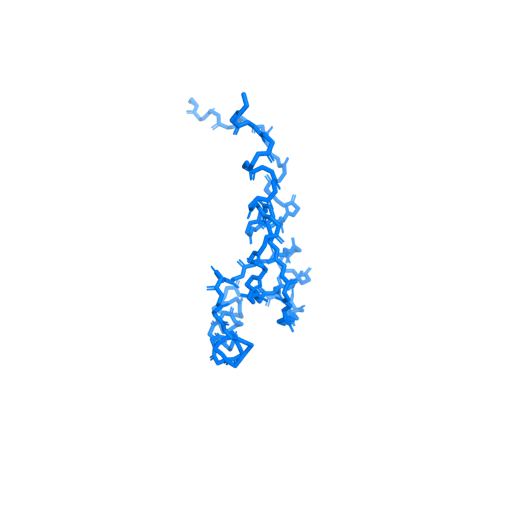C . GLU A 1 70 ? -9.540 -0.213 -7.434 1.00 92.62 70 GLU A C 1
ATOM 570 O O . GLU A 1 70 ? -8.857 -1.058 -6.853 1.00 92.62 70 GLU A O 1
ATOM 575 N N . LEU A 1 71 ? -9.268 1.092 -7.380 1.00 95.19 71 LEU A N 1
ATOM 576 C CA . LEU A 1 71 ? -8.123 1.628 -6.635 1.00 95.19 71 LEU A CA 1
ATOM 577 C C . LEU A 1 71 ? -8.437 1.891 -5.164 1.00 95.19 71 LEU A C 1
ATOM 579 O O . LEU A 1 71 ? -7.526 1.868 -4.343 1.00 95.19 71 LEU A O 1
ATOM 583 N N . THR A 1 72 ? -9.711 2.101 -4.843 1.00 95.38 72 THR A N 1
ATOM 584 C CA . THR A 1 72 ? -10.189 2.339 -3.485 1.00 95.38 72 THR A CA 1
ATOM 585 C C . THR A 1 72 ? -11.467 1.549 -3.291 1.00 95.38 72 THR A C 1
ATOM 587 O O . THR A 1 72 ? -12.446 1.788 -3.990 1.00 95.38 72 THR A O 1
ATOM 590 N N . ILE A 1 73 ? -11.452 0.630 -2.334 1.00 95.31 73 ILE A N 1
ATOM 591 C CA . ILE A 1 73 ? -12.607 -0.172 -1.941 1.00 95.31 73 ILE A CA 1
ATOM 592 C C . ILE A 1 73 ? -12.883 0.171 -0.484 1.00 95.31 73 ILE A C 1
ATOM 594 O O . ILE A 1 73 ? -12.015 -0.029 0.364 1.00 95.31 73 ILE A O 1
ATOM 598 N N . SER A 1 74 ? -14.060 0.703 -0.175 1.00 91.19 74 SER A N 1
ATOM 599 C CA . SER A 1 74 ? -14.436 1.007 1.205 1.00 91.19 74 SER A CA 1
ATOM 600 C C . SER A 1 74 ? -15.913 0.752 1.451 1.00 91.19 74 SER A C 1
ATOM 602 O O . SER A 1 74 ? -16.745 0.883 0.552 1.00 91.19 74 SER A O 1
ATOM 604 N N . ASP A 1 75 ? -16.243 0.435 2.701 1.00 82.69 75 ASP A N 1
ATOM 605 C CA . ASP A 1 75 ? -17.629 0.180 3.105 1.00 82.69 75 ASP A CA 1
ATOM 606 C C . ASP A 1 75 ? -18.524 1.426 2.937 1.00 82.69 75 ASP A C 1
ATOM 608 O O . ASP A 1 75 ? -19.733 1.298 2.791 1.00 82.69 75 ASP A O 1
ATOM 612 N N . GLN A 1 76 ? -17.939 2.630 2.918 1.00 71.31 76 GLN A N 1
ATOM 613 C CA . GLN A 1 76 ? -18.665 3.903 2.792 1.00 71.31 76 GLN A CA 1
ATOM 614 C C . GLN A 1 76 ? -18.935 4.323 1.340 1.00 71.31 76 GLN A C 1
ATOM 616 O O . GLN A 1 76 ? -19.782 5.178 1.104 1.00 71.31 76 GLN A O 1
ATOM 621 N N . LEU A 1 77 ? -18.217 3.760 0.364 1.00 65.00 77 LEU A N 1
ATOM 622 C CA . LEU A 1 77 ? -18.366 4.119 -1.053 1.00 65.00 77 LEU A CA 1
ATOM 623 C C . LEU A 1 77 ? -19.410 3.261 -1.786 1.00 65.00 77 LEU A C 1
ATOM 625 O O . LEU A 1 77 ? -19.755 3.563 -2.926 1.00 65.00 77 LEU A O 1
ATOM 629 N N . ASN A 1 78 ?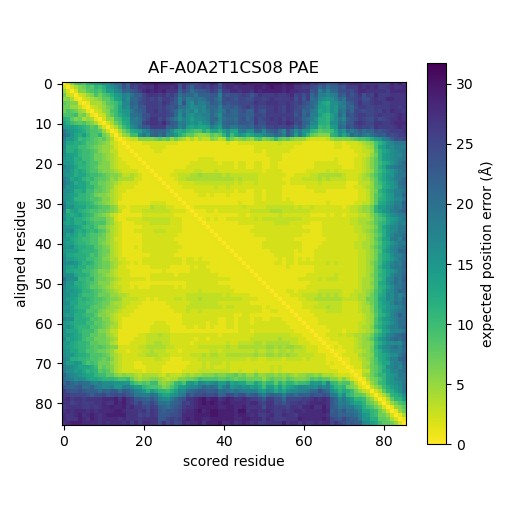 -19.940 2.221 -1.136 1.00 57.91 78 ASN A N 1
ATOM 630 C CA . ASN A 1 78 ? -20.938 1.322 -1.721 1.00 57.91 78 ASN A CA 1
ATOM 631 C C . ASN A 1 78 ? -22.386 1.849 -1.642 1.00 57.91 78 ASN A C 1
ATOM 633 O O . ASN A 1 78 ? -23.284 1.232 -2.218 1.00 57.91 78 ASN A O 1
ATOM 637 N N . ASP A 1 79 ? -22.615 3.008 -1.018 1.00 48.25 79 ASP A N 1
ATOM 638 C CA . ASP A 1 79 ? -23.922 3.668 -0.962 1.00 48.25 79 ASP A CA 1
ATOM 639 C C . ASP A 1 79 ? -24.118 4.612 -2.163 1.00 48.25 79 ASP A C 1
ATOM 641 O O . ASP A 1 79 ? -24.053 5.837 -2.059 1.00 48.25 79 ASP A O 1
ATOM 645 N N . ASN A 1 80 ? -24.411 4.046 -3.337 1.00 57.69 80 ASN A N 1
ATOM 646 C CA . ASN A 1 80 ? -25.108 4.805 -4.375 1.00 57.69 80 ASN A CA 1
ATOM 647 C C . ASN A 1 80 ? -26.588 4.950 -3.976 1.00 57.69 80 ASN A C 1
ATOM 649 O O . ASN A 1 80 ? -27.424 4.140 -4.376 1.00 57.69 80 ASN A O 1
ATOM 653 N N . SER A 1 81 ? -26.925 5.999 -3.224 1.00 49.56 81 SER A N 1
ATOM 654 C CA . SER A 1 81 ? -28.274 6.575 -3.249 1.00 49.56 81 SER A CA 1
ATOM 655 C C . SER A 1 81 ? -28.217 8.096 -3.112 1.00 49.56 81 SER A C 1
ATOM 657 O O . SER A 1 81 ? -27.954 8.622 -2.034 1.00 49.56 81 SER A O 1
ATOM 659 N N . ASP A 1 82 ? -28.456 8.777 -4.232 1.00 52.38 82 ASP A N 1
ATOM 660 C CA . ASP A 1 82 ? -29.199 10.033 -4.349 1.00 52.38 82 ASP A CA 1
ATOM 661 C C . ASP A 1 82 ? -29.207 10.955 -3.117 1.00 52.38 82 ASP A C 1
ATOM 663 O O . ASP A 1 82 ? -30.123 10.925 -2.297 1.00 52.38 82 ASP A O 1
ATOM 667 N N . VAL A 1 83 ? -28.265 11.897 -3.063 1.00 52.97 83 VAL A N 1
ATOM 668 C CA . VAL A 1 83 ? -28.541 13.199 -2.440 1.00 52.97 83 VAL A CA 1
ATOM 669 C C . VAL A 1 83 ? -28.530 14.244 -3.545 1.00 52.97 83 VAL A C 1
ATOM 671 O O . VAL A 1 83 ? -27.571 14.988 -3.744 1.00 52.97 83 VAL A O 1
ATOM 67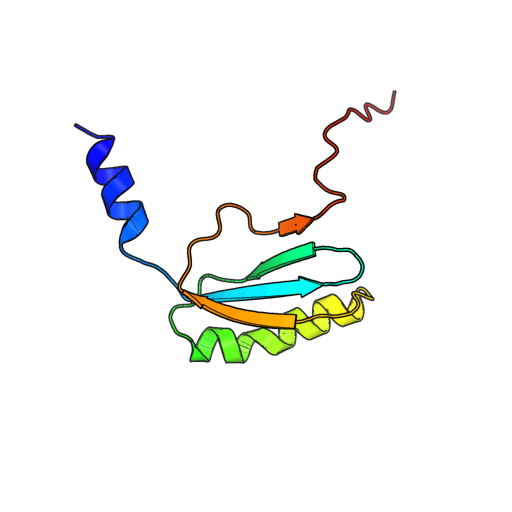4 N N . ALA A 1 84 ? -29.633 14.286 -4.293 1.00 48.09 84 ALA A N 1
ATOM 675 C CA . ALA A 1 84 ? -30.059 15.525 -4.918 1.00 48.09 84 ALA A CA 1
ATOM 676 C C . ALA A 1 84 ? -30.447 16.478 -3.780 1.00 48.09 84 ALA A C 1
ATOM 678 O O . ALA A 1 84 ? -31.502 16.326 -3.168 1.00 48.09 84 ALA A O 1
ATOM 679 N N . CYS A 1 85 ? -29.572 17.427 -3.455 1.00 43.53 85 CYS A N 1
ATOM 680 C CA . CYS A 1 85 ? -29.949 18.542 -2.599 1.00 43.53 85 CYS A CA 1
ATOM 681 C C . CYS A 1 85 ? -30.759 19.517 -3.469 1.00 43.53 85 CYS A C 1
ATOM 683 O O . CYS A 1 85 ? -30.193 20.179 -4.342 1.00 43.53 85 CYS A O 1
ATO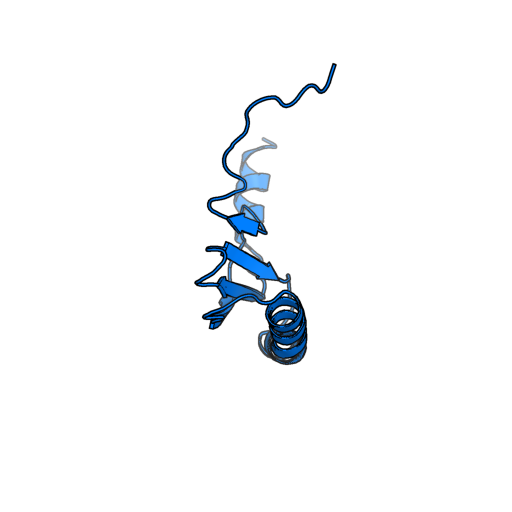M 685 N N . ALA A 1 86 ? -32.080 19.506 -3.285 1.00 39.09 86 ALA A N 1
ATOM 686 C CA . ALA A 1 86 ? -33.008 20.534 -3.750 1.00 39.09 86 ALA A CA 1
ATOM 687 C C . ALA A 1 86 ? -33.272 21.531 -2.616 1.00 39.09 86 ALA A C 1
ATOM 689 O O . ALA A 1 86 ? -33.329 21.078 -1.449 1.00 39.09 86 ALA A O 1
#

pLDDT: mean 84.34, std 18.79, range [39.09, 98.5]

Mean predicted aligned error: 9.13 Å

Radius of gyration: 16.37 Å; Cα contacts (8 Å, |Δi|>4): 119; chains: 1; bounding box: 45×32×46 Å

Sequence (86 aa):
MKNFLTELFKNIVQQYWIEVTTAKPNCVYYFGPFSTYKEAKLAEPGFIEDLESENAQGIKAEVKRCQPQELTISDQLNDNSDVACA

Solvent-accessible surface area (backbone atoms only — not comparable to full-atom values): 5237 Å² total; per-residue (Å²): 138,70,68,65,61,55,63,55,61,70,71,72,72,67,31,27,30,34,42,34,37,29,64,35,70,52,33,38,36,52,50,70,79,24,95,38,68,67,57,44,62,68,49,45,61,59,62,49,52,53,41,48,75,72,62,45,32,71,73,46,78,46,79,43,73,49,79,79,92,63,53,68,49,42,79,82,74,72,70,86,68,87,80,80,87,127